Protein AF-E1JR02-F1 (afdb_monomer)

Radius of gyration: 17.97 Å; Cα contacts (8 Å, |Δi|>4): 72; chains: 1; bounding box: 44×41×46 Å

Mean predicted aligned error: 12.0 Å

Organism: NCBI:txid596151

pLDDT: mean 79.21, std 13.26, range [39.25, 94.19]

Foldseek 3Di:
DAPPDPDPVVVQVVCLDDDPPDDPVSVVVSVVGDNYCVVPPPDDPVLPLLVVLCVVQVVQFDADPVRDTDGGPVVSSVVVCVVVVPPPCVVSSVSNVVVRVVVVVVVVVVVVVVVVVVVVVVVD

Sequence (124 aa):
MACVDHKPCDVCRQAFKISRWDTPAEREHKKNGPPCATCRPELLPDNATAFAVYLRCADQLIVGPMGDKIGLNFMAVKGFMDMEGIPDQAETWERVQLLYGEIFRAQREDAERKREAEKDRARR

Solvent-accessible surface area (backbone atoms only — not comparable to full-atom values): 7428 Å² total; per-residue (Å²): 129,76,52,86,66,92,63,59,67,69,64,50,54,59,73,38,54,83,57,95,84,53,52,74,69,54,43,54,52,30,71,70,45,72,56,34,62,89,82,46,60,84,67,53,77,86,48,44,61,23,51,52,54,41,67,76,39,68,83,44,56,39,66,43,99,86,69,47,82,74,44,70,43,59,67,58,47,50,51,50,39,62,75,71,61,53,81,64,50,70,62,36,48,54,48,32,52,53,53,48,55,54,53,51,51,55,51,49,54,52,50,50,53,49,52,51,54,50,52,58,58,75,73,109

Structure (mmCIF, N/CA/C/O backbone):
data_AF-E1JR02-F1
#
_entry.id   AF-E1JR02-F1
#
loop_
_atom_site.group_PDB
_atom_site.id
_atom_site.type_symbol
_atom_site.label_atom_id
_atom_site.label_alt_id
_atom_site.label_comp_id
_atom_site.label_asym_id
_atom_site.label_entity_id
_atom_site.label_seq_id
_atom_site.pdbx_PDB_ins_code
_atom_site.Cartn_x
_atom_site.Cartn_y
_atom_site.Cartn_z
_atom_site.occupancy
_atom_site.B_iso_or_equiv
_atom_site.auth_seq_id
_atom_site.auth_comp_id
_atom_site.auth_asym_id
_atom_site.auth_atom_id
_atom_site.pdbx_PDB_model_num
ATOM 1 N N . MET A 1 1 ? -12.226 -19.481 4.436 1.00 43.12 1 MET A N 1
ATOM 2 C CA . MET A 1 1 ? -12.127 -20.371 3.257 1.00 43.12 1 MET A CA 1
ATOM 3 C C . MET A 1 1 ? -10.706 -20.259 2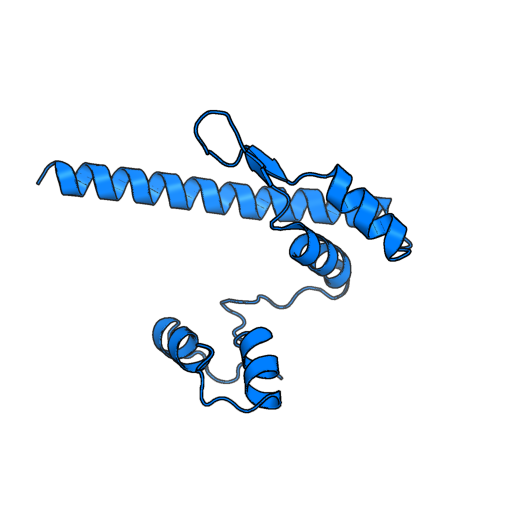.731 1.00 43.12 1 MET A C 1
ATOM 5 O O . MET A 1 1 ? -10.387 -19.277 2.076 1.00 43.12 1 MET A O 1
ATOM 9 N N . ALA A 1 2 ? -9.837 -21.187 3.132 1.00 39.25 2 ALA A N 1
ATOM 10 C CA . ALA A 1 2 ? -8.443 -21.229 2.696 1.00 39.25 2 ALA A CA 1
ATOM 11 C C . ALA A 1 2 ? -8.368 -21.704 1.233 1.00 39.25 2 ALA A C 1
ATOM 13 O O . ALA A 1 2 ? -9.145 -22.581 0.849 1.00 39.25 2 ALA A O 1
ATOM 14 N N . CYS A 1 3 ? -7.456 -21.166 0.411 1.00 45.66 3 CYS A N 1
ATOM 15 C CA . CYS A 1 3 ? -7.041 -21.879 -0.803 1.00 45.66 3 CYS A CA 1
ATOM 16 C C . CYS A 1 3 ? -6.453 -23.218 -0.365 1.00 45.66 3 CYS A C 1
ATOM 18 O O . CYS A 1 3 ? -5.338 -23.261 0.141 1.00 45.66 3 CYS A O 1
ATOM 20 N N . VAL A 1 4 ? -7.207 -24.294 -0.559 1.00 48.91 4 VAL A N 1
ATOM 21 C CA . VAL A 1 4 ? -6.738 -25.656 -0.275 1.00 48.91 4 VAL A CA 1
ATOM 22 C C . VAL A 1 4 ? -5.816 -26.156 -1.397 1.00 48.91 4 VAL A C 1
ATOM 24 O O . VAL A 1 4 ? -4.969 -27.009 -1.170 1.00 48.91 4 VAL A O 1
ATOM 27 N N . ASP A 1 5 ? -5.905 -25.550 -2.586 1.00 53.38 5 ASP A N 1
ATOM 28 C CA . ASP A 1 5 ? -5.123 -25.944 -3.753 1.00 53.38 5 ASP A CA 1
ATOM 29 C C . ASP A 1 5 ? -4.162 -24.826 -4.171 1.00 53.38 5 ASP A C 1
ATOM 31 O O . ASP A 1 5 ? -4.579 -23.784 -4.691 1.00 53.38 5 ASP A O 1
ATOM 35 N N . HIS A 1 6 ? -2.862 -25.057 -3.989 1.00 54.66 6 HIS A N 1
ATOM 36 C CA . HIS A 1 6 ? -1.770 -24.247 -4.536 1.00 54.66 6 HIS A CA 1
ATOM 37 C C . HIS A 1 6 ? -1.713 -24.357 -6.073 1.00 54.66 6 HIS A C 1
ATOM 39 O O . HIS A 1 6 ? -0.770 -24.900 -6.646 1.00 54.66 6 HIS A O 1
ATOM 45 N N . LYS A 1 7 ? -2.748 -23.876 -6.771 1.00 63.69 7 LYS A N 1
ATOM 46 C CA . LYS A 1 7 ? -2.771 -23.845 -8.239 1.00 63.69 7 LYS A CA 1
ATOM 47 C C . LYS A 1 7 ? -1.754 -22.818 -8.759 1.00 63.69 7 LYS A C 1
ATOM 49 O O . LYS A 1 7 ? -1.607 -21.756 -8.152 1.00 63.69 7 LYS A O 1
ATOM 54 N N . PRO A 1 8 ? -1.088 -23.082 -9.899 1.00 64.62 8 PRO A N 1
ATOM 55 C CA . PRO A 1 8 ? -0.186 -22.116 -10.521 1.00 64.62 8 PRO A CA 1
ATOM 56 C C . PRO A 1 8 ? -0.907 -20.792 -10.830 1.00 64.62 8 PRO A C 1
ATOM 58 O O . PRO A 1 8 ? -2.070 -20.781 -11.248 1.00 64.62 8 PRO A O 1
ATOM 61 N N . CYS A 1 9 ? -0.210 -19.668 -10.623 1.00 64.94 9 CYS A N 1
ATOM 62 C CA . CYS A 1 9 ? -0.780 -18.315 -10.670 1.00 64.94 9 CYS A CA 1
ATOM 63 C C . CYS A 1 9 ? -1.526 -17.993 -11.975 1.00 64.94 9 CYS A C 1
ATOM 65 O O . CYS A 1 9 ? -2.520 -17.269 -11.937 1.00 64.94 9 CYS A O 1
ATOM 67 N N . ASP A 1 10 ? -1.101 -18.542 -13.113 1.00 68.44 10 ASP A N 1
ATOM 68 C CA . ASP A 1 10 ? -1.745 -18.296 -14.410 1.00 68.44 10 ASP A CA 1
ATOM 69 C C . ASP A 1 10 ? -3.145 -18.915 -14.500 1.00 68.44 10 ASP A C 1
ATOM 71 O O . ASP A 1 10 ? -4.087 -18.276 -14.975 1.00 68.44 10 ASP A O 1
ATOM 75 N N . VAL A 1 11 ? -3.315 -20.119 -13.949 1.00 69.12 11 VAL A N 1
ATOM 76 C CA . VAL A 1 11 ? -4.613 -20.805 -13.860 1.00 69.12 11 VAL A CA 1
ATOM 77 C C . VAL A 1 11 ? -5.529 -20.072 -12.880 1.00 69.12 11 VAL A C 1
ATOM 79 O O . VAL A 1 11 ? -6.720 -19.890 -13.130 1.00 69.12 11 VAL A O 1
ATOM 82 N N . CYS A 1 12 ? -4.949 -19.578 -11.787 1.00 68.19 12 CYS A N 1
ATOM 83 C CA . CYS A 1 12 ? -5.644 -18.781 -10.786 1.00 68.19 12 CYS A CA 1
ATOM 84 C C . CYS A 1 12 ? -6.171 -17.455 -11.374 1.00 68.19 12 CYS A C 1
ATOM 86 O O . CYS A 1 12 ? -7.347 -17.119 -11.233 1.00 68.19 12 CYS A O 1
ATOM 88 N N . ARG A 1 13 ? -5.335 -16.733 -12.130 1.00 68.94 13 ARG A N 1
ATOM 89 C CA . ARG A 1 13 ? -5.709 -15.475 -12.801 1.00 68.94 13 ARG A CA 1
ATOM 90 C C . ARG A 1 13 ? -6.808 -15.658 -13.842 1.00 68.94 13 ARG A C 1
ATOM 92 O O . ARG A 1 13 ? -7.668 -14.790 -13.967 1.00 68.94 13 ARG A O 1
ATOM 99 N N . GLN A 1 14 ? -6.797 -16.765 -14.582 1.00 73.50 14 GLN A N 1
ATOM 100 C CA . GLN A 1 14 ? -7.841 -17.052 -15.567 1.00 73.50 14 GLN A CA 1
ATOM 101 C C . GLN A 1 14 ? -9.186 -17.370 -14.908 1.00 73.50 14 GLN A C 1
ATOM 103 O O . GLN A 1 14 ? -10.210 -16.865 -15.363 1.00 73.50 14 GLN A O 1
ATOM 108 N N . ALA A 1 15 ? -9.191 -18.128 -13.808 1.00 71.19 15 ALA A N 1
ATOM 109 C CA . ALA A 1 15 ? -10.417 -18.475 -13.086 1.00 71.19 15 ALA A CA 1
ATOM 110 C C . ALA A 1 15 ? -11.123 -17.251 -12.467 1.00 71.19 15 ALA A C 1
ATOM 112 O O . 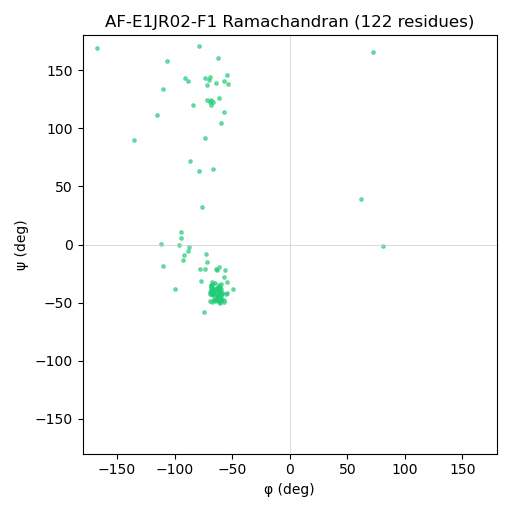ALA A 1 15 ? -12.352 -17.192 -12.432 1.00 71.19 15 ALA A O 1
ATOM 113 N N . PHE A 1 16 ? -10.354 -16.248 -12.030 1.00 70.88 16 PHE A N 1
ATOM 114 C CA . PHE A 1 16 ? -10.873 -15.027 -11.400 1.00 70.88 16 PHE A CA 1
ATOM 115 C C . PHE A 1 16 ? -11.085 -13.861 -12.376 1.00 70.88 16 PHE A C 1
ATOM 117 O O . PHE A 1 16 ? -11.465 -12.762 -11.968 1.00 70.88 16 PHE A O 1
ATOM 124 N N . LYS A 1 17 ? -10.898 -14.082 -13.683 1.00 77.31 17 LYS A N 1
ATOM 125 C CA . LYS A 1 17 ? -11.213 -13.077 -14.699 1.00 77.31 17 LYS A CA 1
ATOM 126 C C . LYS A 1 17 ? -12.730 -12.882 -14.773 1.00 77.31 17 LYS A C 1
ATOM 128 O O . LYS A 1 17 ? -13.476 -13.822 -15.060 1.00 77.31 17 LYS A O 1
ATOM 133 N N . ILE A 1 18 ? -13.176 -11.652 -14.516 1.00 76.94 18 ILE A N 1
ATOM 134 C CA . ILE A 1 18 ? -14.589 -11.277 -14.611 1.00 76.94 18 ILE A CA 1
ATOM 135 C C . ILE A 1 18 ? -15.020 -11.363 -16.078 1.00 76.94 18 ILE A C 1
ATOM 137 O O . ILE A 1 18 ? -14.426 -10.729 -16.953 1.00 76.94 18 ILE A O 1
ATOM 141 N N . SER A 1 19 ? -16.046 -12.165 -16.339 1.00 78.25 19 SER A N 1
ATOM 142 C CA . SER A 1 19 ? -16.645 -12.355 -17.654 1.00 78.25 19 SER A CA 1
ATOM 143 C C . SER A 1 19 ? -18.009 -11.665 -17.730 1.00 78.25 19 SER A C 1
ATOM 145 O O . SER A 1 19 ? -18.679 -11.435 -16.723 1.00 78.25 19 SER A O 1
ATOM 147 N N . ARG A 1 20 ? -18.455 -11.353 -18.951 1.00 79.31 20 ARG A N 1
ATOM 148 C CA . ARG A 1 20 ? -19.791 -10.788 -19.206 1.00 79.31 20 ARG A CA 1
ATOM 149 C C . ARG A 1 20 ? -20.929 -11.745 -18.811 1.00 79.31 20 ARG A C 1
ATOM 151 O O . ARG A 1 20 ? -22.046 -11.286 -18.594 1.00 79.31 20 ARG A O 1
ATOM 158 N N . TRP A 1 21 ? -20.639 -13.041 -18.727 1.00 83.00 21 TRP A N 1
ATOM 159 C CA . TRP A 1 21 ? -21.607 -14.110 -18.477 1.00 83.00 21 TRP A CA 1
ATOM 160 C C . TRP A 1 21 ? -21.692 -14.519 -17.004 1.00 83.00 21 TRP A C 1
ATOM 162 O O . TRP A 1 21 ? -22.495 -15.378 -16.663 1.00 83.00 21 TRP A O 1
ATOM 172 N N . ASP A 1 22 ? -20.897 -13.893 -16.135 1.00 80.19 22 ASP A N 1
ATOM 173 C CA . ASP A 1 22 ? -20.903 -14.190 -14.706 1.00 80.19 22 ASP A CA 1
ATOM 174 C C . ASP A 1 22 ? -22.182 -13.657 -14.043 1.00 80.19 22 ASP A C 1
ATOM 176 O O . ASP A 1 22 ? -22.604 -12.506 -14.262 1.00 80.19 22 ASP A O 1
ATOM 180 N N . THR A 1 23 ? -22.769 -14.466 -13.165 1.00 86.56 23 THR A N 1
ATOM 181 C CA . THR A 1 23 ? -23.855 -14.036 -12.280 1.00 86.56 23 THR A CA 1
ATOM 182 C C . THR A 1 23 ? -23.372 -12.928 -11.327 1.00 86.56 23 THR A C 1
ATOM 184 O O . THR A 1 23 ? -22.165 -12.755 -11.119 1.00 86.56 23 THR A O 1
ATOM 187 N N . PRO A 1 24 ? -24.280 -12.134 -10.728 1.00 83.69 24 PRO A N 1
ATOM 188 C CA . PRO A 1 24 ? -23.895 -11.104 -9.761 1.00 83.69 24 PRO A CA 1
ATOM 189 C C . PRO A 1 24 ? -23.059 -11.654 -8.593 1.00 83.69 24 PRO A C 1
ATOM 191 O O . PRO A 1 24 ? -22.039 -11.064 -8.243 1.00 83.69 24 PRO A O 1
ATOM 194 N N . ALA A 1 25 ? -23.433 -12.824 -8.065 1.00 78.44 25 ALA A N 1
ATOM 195 C CA . ALA A 1 25 ? -22.715 -13.489 -6.979 1.00 78.44 25 ALA A CA 1
ATOM 196 C C . ALA A 1 25 ? -21.304 -13.946 -7.399 1.00 78.44 25 ALA A C 1
ATOM 198 O O . ALA A 1 25 ? -20.339 -13.762 -6.657 1.00 78.44 25 ALA A O 1
ATOM 199 N N . GLU A 1 26 ? -21.148 -14.481 -8.614 1.00 72.62 26 GLU A N 1
ATOM 200 C CA . GLU A 1 26 ? -19.836 -14.872 -9.148 1.00 72.62 26 GLU A CA 1
ATOM 201 C C . GLU A 1 26 ? -18.940 -13.663 -9.419 1.00 72.62 26 GLU A C 1
ATOM 203 O O . GLU A 1 26 ? -17.735 -13.729 -9.179 1.00 72.62 26 GLU A O 1
ATOM 208 N N . ARG A 1 27 ? -19.505 -12.536 -9.870 1.00 75.25 27 ARG A N 1
ATOM 209 C CA . ARG A 1 27 ? -18.748 -11.287 -10.032 1.00 75.25 27 ARG A CA 1
ATOM 210 C C . ARG A 1 27 ? -18.223 -10.770 -8.710 1.00 75.25 27 ARG A C 1
ATOM 212 O O . ARG A 1 27 ? -17.070 -10.357 -8.659 1.00 75.25 27 ARG A O 1
ATOM 219 N N . GLU A 1 28 ? -19.044 -10.790 -7.667 1.00 72.12 28 GLU A N 1
ATOM 220 C CA . GLU A 1 28 ? -18.644 -10.361 -6.328 1.00 72.12 28 GLU A CA 1
ATOM 221 C C . GLU A 1 28 ? -17.568 -11.283 -5.742 1.00 72.12 28 GLU A C 1
ATOM 223 O O . GLU A 1 28 ? -16.542 -10.810 -5.251 1.00 72.12 28 GLU A O 1
ATOM 228 N N . HIS A 1 29 ? -17.720 -12.597 -5.919 1.00 69.75 29 HIS A N 1
ATOM 229 C CA . HIS A 1 29 ? -16.697 -13.576 -5.559 1.00 69.75 29 HIS A CA 1
ATOM 230 C C . HIS A 1 29 ? -15.375 -13.353 -6.312 1.00 69.75 29 HIS A C 1
ATOM 232 O O . HIS A 1 29 ? -14.310 -13.308 -5.696 1.00 69.75 29 HIS A O 1
ATOM 238 N N . LYS A 1 30 ? -15.423 -13.136 -7.633 1.00 72.94 30 LYS A N 1
ATOM 239 C CA . LYS A 1 30 ? -14.230 -12.862 -8.448 1.00 72.94 30 LYS A CA 1
ATOM 240 C C . LYS A 1 30 ? -13.584 -11.514 -8.117 1.00 72.94 30 LYS A C 1
ATOM 242 O O . LYS A 1 30 ? -12.361 -11.407 -8.152 1.00 72.94 30 LYS A O 1
ATOM 247 N N . LYS A 1 31 ? -14.382 -10.510 -7.728 1.00 66.94 31 LYS A N 1
ATOM 248 C CA . LYS A 1 31 ? -13.913 -9.209 -7.211 1.00 66.94 31 LYS A CA 1
ATOM 249 C C . LYS A 1 31 ? -13.072 -9.366 -5.950 1.00 66.94 31 LYS A C 1
ATOM 251 O O . LYS A 1 31 ? -12.084 -8.660 -5.781 1.00 66.94 31 LYS A O 1
ATOM 256 N N . ASN A 1 32 ? -13.460 -10.302 -5.086 1.00 62.97 32 ASN A N 1
ATOM 257 C CA . ASN A 1 32 ? -12.745 -10.595 -3.849 1.00 62.97 32 ASN A CA 1
ATOM 258 C C . ASN A 1 32 ? -11.419 -11.339 -4.078 1.00 62.97 32 ASN A C 1
ATOM 260 O O . ASN A 1 32 ? -10.623 -11.426 -3.142 1.00 62.97 32 ASN A O 1
ATOM 264 N N . GLY A 1 33 ? -11.150 -11.777 -5.314 1.00 59.47 33 GLY A N 1
ATOM 265 C CA . GLY A 1 33 ? -9.901 -12.400 -5.733 1.00 59.47 33 GLY A CA 1
ATOM 266 C C . GLY A 1 33 ? -9.718 -13.828 -5.202 1.00 59.47 33 GLY A C 1
ATOM 267 O O . GLY A 1 33 ? -10.438 -14.266 -4.303 1.00 59.47 33 GLY A O 1
ATOM 268 N N . PRO A 1 34 ? -8.759 -14.582 -5.762 1.00 64.12 34 PRO A N 1
ATOM 269 C CA . PRO A 1 34 ? -8.475 -15.930 -5.296 1.00 64.12 34 PRO A CA 1
ATOM 270 C C . PRO A 1 34 ? -7.961 -15.927 -3.854 1.00 64.12 34 PRO A C 1
ATOM 272 O O . PRO A 1 34 ? -7.102 -15.104 -3.527 1.00 64.12 34 PRO A O 1
ATOM 275 N N . PRO A 1 35 ? -8.396 -16.872 -2.999 1.00 55.22 35 PRO A N 1
ATOM 276 C CA . PRO A 1 35 ? -7.930 -16.972 -1.618 1.00 55.22 35 PRO A CA 1
ATOM 277 C C . PRO A 1 35 ? -6.521 -17.589 -1.511 1.00 55.22 35 PRO A C 1
ATOM 279 O O . PRO A 1 35 ? -6.242 -18.297 -0.551 1.00 55.22 35 PRO A O 1
ATOM 282 N N . CYS A 1 36 ? -5.630 -17.371 -2.488 1.00 56.03 36 CYS A N 1
ATOM 283 C CA . CYS A 1 36 ? -4.267 -17.911 -2.463 1.00 56.03 36 CYS A CA 1
ATOM 284 C C . CYS A 1 36 ? -3.446 -17.217 -1.378 1.00 56.03 36 CYS A C 1
ATOM 286 O O . CYS A 1 36 ? -3.213 -16.016 -1.480 1.00 56.03 36 CYS A O 1
ATOM 288 N N . ALA A 1 37 ? -2.887 -17.985 -0.438 1.00 50.47 37 ALA A N 1
ATOM 289 C CA . ALA A 1 37 ? -1.888 -17.495 0.521 1.00 50.47 37 ALA A CA 1
ATOM 290 C C . ALA A 1 37 ? -0.660 -16.857 -0.168 1.00 50.47 37 ALA A C 1
ATOM 292 O O . ALA A 1 37 ? 0.041 -16.041 0.417 1.00 50.47 37 ALA A O 1
ATOM 293 N N . THR A 1 38 ? -0.417 -17.204 -1.438 1.00 52.56 38 THR A N 1
ATOM 294 C CA . THR A 1 38 ? 0.640 -16.629 -2.282 1.00 52.56 38 THR A CA 1
ATOM 295 C C . THR A 1 38 ? 0.308 -15.235 -2.823 1.00 52.56 38 THR A C 1
ATOM 297 O O . THR A 1 38 ? 1.217 -14.442 -3.038 1.00 52.56 38 THR A O 1
ATOM 300 N N . CYS A 1 39 ? -0.966 -14.918 -3.072 1.00 48.75 39 CYS A N 1
ATOM 301 C CA . CYS A 1 39 ? -1.369 -13.634 -3.668 1.00 48.75 39 CYS A CA 1
ATOM 302 C C . CYS A 1 39 ? -2.100 -12.716 -2.677 1.00 48.75 39 CYS A C 1
ATOM 304 O O . CYS A 1 39 ? -2.179 -11.509 -2.894 1.00 48.75 39 CYS A O 1
ATOM 306 N N . ARG A 1 40 ? -2.610 -13.284 -1.582 1.00 52.75 40 ARG A N 1
ATOM 307 C CA . ARG A 1 40 ? -3.142 -12.597 -0.410 1.00 52.75 40 ARG A CA 1
ATOM 308 C C . ARG A 1 40 ? -2.573 -13.319 0.818 1.00 52.75 40 ARG A C 1
ATOM 310 O O . ARG A 1 40 ? -3.165 -14.310 1.247 1.00 52.75 40 ARG A O 1
ATOM 317 N N . PRO A 1 41 ? -1.405 -12.905 1.341 1.00 57.91 41 PRO A N 1
ATOM 318 C CA . PRO A 1 41 ? -0.932 -13.440 2.613 1.00 57.91 41 PRO A CA 1
ATOM 319 C C . PRO A 1 41 ? -2.018 -13.231 3.673 1.00 57.91 41 PRO A C 1
ATOM 321 O O . PRO A 1 41 ? -2.763 -12.247 3.608 1.00 57.91 41 PRO A O 1
ATOM 324 N N . GLU A 1 42 ? -2.142 -14.167 4.616 1.00 56.66 42 GLU A N 1
ATOM 325 C CA . GLU A 1 42 ? -3.036 -13.975 5.756 1.00 56.66 42 GLU A CA 1
ATOM 326 C C . GLU A 1 42 ? -2.625 -12.693 6.475 1.00 56.66 42 GLU A C 1
ATOM 328 O O . GLU A 1 42 ? -1.516 -12.563 6.996 1.00 56.66 42 GLU A O 1
ATOM 333 N N . LEU A 1 43 ? -3.519 -11.709 6.439 1.00 61.94 43 LEU A N 1
ATOM 334 C CA . LEU A 1 43 ? -3.353 -10.502 7.222 1.00 61.94 43 LEU A CA 1
ATOM 335 C C . LEU A 1 43 ? -3.515 -10.908 8.676 1.00 61.94 43 LEU A C 1
ATOM 337 O O . LEU A 1 43 ? -4.548 -11.465 9.054 1.00 61.94 43 LEU A O 1
ATOM 341 N N . LEU A 1 44 ? -2.505 -10.603 9.488 1.00 68.81 44 LEU A N 1
ATOM 342 C CA . LEU A 1 44 ? -2.675 -10.640 10.932 1.00 68.81 44 LEU A CA 1
ATOM 343 C C . LEU A 1 44 ? -3.894 -9.769 11.286 1.00 68.81 44 LEU A C 1
ATOM 345 O O . LEU A 1 44 ? -4.038 -8.696 10.687 1.00 68.81 44 LEU A O 1
ATOM 349 N N . PRO A 1 45 ? -4.764 -10.203 12.216 1.00 71.06 45 PRO A N 1
ATOM 350 C CA . PRO A 1 45 ? -5.974 -9.465 12.587 1.00 71.06 45 PRO A CA 1
ATOM 351 C C . PRO A 1 45 ? -5.686 -7.991 12.887 1.00 71.06 45 PRO A C 1
ATOM 353 O O . PRO A 1 45 ? -6.409 -7.106 12.436 1.00 71.06 45 PRO A O 1
ATOM 356 N N . ASP A 1 46 ? -4.552 -7.737 13.534 1.00 74.19 46 ASP A N 1
ATOM 357 C CA . ASP A 1 46 ? -4.074 -6.406 13.896 1.00 74.19 46 ASP A CA 1
ATOM 358 C C . ASP A 1 46 ? -3.827 -5.520 12.658 1.00 74.19 46 ASP A C 1
ATOM 360 O O . ASP A 1 46 ? -4.119 -4.325 12.648 1.00 74.19 46 ASP A O 1
ATOM 364 N N . ASN A 1 47 ? -3.367 -6.098 11.550 1.00 76.62 47 ASN A N 1
ATOM 365 C CA . ASN A 1 47 ? -3.059 -5.364 10.320 1.00 76.62 47 ASN A CA 1
ATOM 366 C C . ASN A 1 47 ? -4.258 -5.220 9.371 1.00 76.62 47 ASN A C 1
ATOM 368 O O . ASN A 1 47 ? -4.150 -4.525 8.357 1.00 76.62 47 ASN A O 1
ATOM 372 N N . ALA A 1 48 ? -5.398 -5.847 9.675 1.00 83.00 48 ALA A N 1
ATOM 373 C CA . ALA A 1 48 ? -6.559 -5.864 8.788 1.00 83.00 48 ALA A CA 1
ATOM 374 C C . ALA A 1 48 ? -7.103 -4.450 8.521 1.00 83.00 48 ALA A C 1
ATOM 376 O O . ALA A 1 48 ? -7.383 -4.100 7.373 1.00 83.00 48 ALA A O 1
ATOM 377 N N . THR A 1 49 ? -7.184 -3.615 9.560 1.00 85.12 49 THR A N 1
ATOM 378 C CA . THR A 1 49 ? -7.679 -2.233 9.463 1.00 85.12 49 THR A CA 1
ATOM 379 C C . THR A 1 49 ? -6.768 -1.369 8.596 1.00 85.12 49 THR A C 1
ATOM 381 O O . THR A 1 49 ? -7.234 -0.725 7.658 1.00 85.12 49 THR A O 1
ATOM 384 N N . ALA A 1 50 ? -5.457 -1.407 8.845 1.00 86.75 50 ALA A N 1
ATOM 385 C CA . ALA A 1 50 ? -4.481 -0.654 8.062 1.00 86.75 50 ALA A CA 1
ATOM 386 C C . ALA A 1 50 ? -4.474 -1.088 6.589 1.00 86.75 50 ALA A C 1
ATOM 388 O O . ALA A 1 50 ? -4.446 -0.253 5.687 1.00 86.75 50 ALA A O 1
ATOM 389 N N . PHE A 1 51 ? -4.575 -2.391 6.325 1.00 87.06 51 PHE A N 1
ATOM 390 C CA . PHE A 1 51 ? -4.659 -2.896 4.960 1.00 87.06 51 PHE A CA 1
ATOM 391 C C . PHE A 1 51 ? -5.956 -2.473 4.255 1.00 87.06 51 PHE A C 1
ATOM 393 O O . PHE A 1 51 ? -5.926 -2.115 3.077 1.00 87.06 51 PHE A O 1
ATOM 400 N N . ALA A 1 52 ? -7.088 -2.465 4.963 1.00 86.94 52 ALA A N 1
ATOM 401 C CA . ALA A 1 52 ? -8.357 -1.990 4.420 1.00 86.94 52 ALA A CA 1
ATOM 402 C C . ALA A 1 52 ? -8.295 -0.498 4.056 1.00 86.94 52 ALA A C 1
ATOM 404 O O . ALA A 1 52 ? -8.693 -0.130 2.950 1.00 86.94 52 ALA A O 1
ATOM 405 N N . VAL A 1 53 ? -7.738 0.336 4.941 1.00 90.44 53 VAL A N 1
ATOM 406 C CA . VAL A 1 53 ? -7.503 1.765 4.676 1.00 90.44 53 VAL A CA 1
ATOM 407 C C . VAL A 1 53 ? -6.589 1.942 3.462 1.00 90.44 53 VAL A C 1
ATOM 409 O O . VAL A 1 53 ? -6.924 2.681 2.537 1.00 90.44 53 VAL A O 1
ATOM 412 N N . TYR A 1 54 ? -5.475 1.208 3.407 1.00 90.50 54 TYR A N 1
ATOM 413 C CA . TYR A 1 54 ? -4.555 1.256 2.273 1.00 90.50 54 TYR A CA 1
ATOM 414 C C . TYR A 1 54 ? -5.245 0.912 0.948 1.00 90.50 54 TYR A C 1
ATOM 416 O O . TYR A 1 54 ? -5.131 1.670 -0.011 1.00 90.50 54 TYR A O 1
ATOM 424 N N . LEU A 1 55 ? -5.998 -0.192 0.884 1.00 87.56 55 LEU A N 1
ATOM 425 C CA . LEU A 1 55 ? -6.682 -0.614 -0.343 1.00 87.56 55 LEU A CA 1
ATOM 426 C C . LEU A 1 55 ? -7.681 0.424 -0.861 1.00 87.56 55 LEU A C 1
ATOM 428 O O . LEU A 1 55 ? -7.851 0.548 -2.072 1.00 87.56 55 LEU A O 1
ATOM 432 N N . ARG A 1 56 ? -8.341 1.159 0.037 1.00 88.94 56 ARG A N 1
ATOM 433 C CA . ARG A 1 56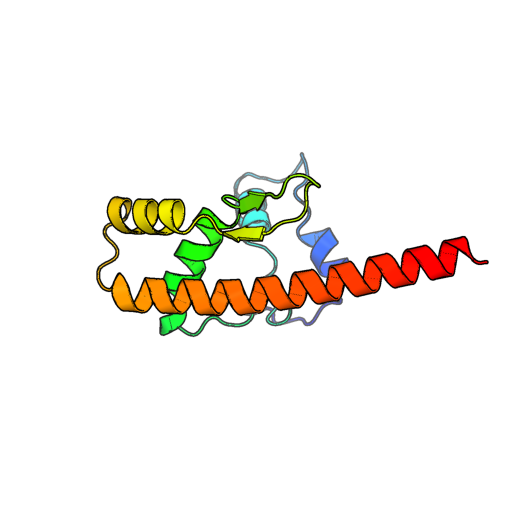 ? -9.308 2.205 -0.325 1.00 88.94 56 ARG A CA 1
ATOM 434 C C . ARG A 1 56 ? -8.650 3.467 -0.869 1.00 88.94 56 ARG A C 1
ATOM 436 O O . ARG A 1 56 ? -9.310 4.214 -1.582 1.00 88.94 56 ARG A O 1
ATOM 443 N N . CYS A 1 57 ? -7.373 3.678 -0.566 1.00 91.50 57 CYS A N 1
ATOM 444 C CA . CYS A 1 57 ? -6.611 4.838 -1.012 1.00 91.50 57 CYS A CA 1
ATOM 445 C C . CYS A 1 57 ? -5.504 4.493 -2.019 1.00 91.50 57 CYS A C 1
ATOM 447 O O . CYS A 1 57 ? -4.789 5.394 -2.443 1.00 91.50 57 CYS A O 1
ATOM 449 N N . ALA A 1 58 ? -5.332 3.225 -2.409 1.00 87.50 58 ALA A N 1
ATOM 450 C CA . ALA A 1 58 ? -4.187 2.751 -3.195 1.00 87.50 58 ALA A CA 1
ATOM 451 C C . ALA A 1 58 ? -4.054 3.397 -4.590 1.00 87.50 58 ALA A C 1
ATOM 453 O O . ALA A 1 58 ? -2.980 3.351 -5.192 1.00 87.50 58 ALA A O 1
ATOM 454 N N . ASP A 1 59 ? -5.131 3.987 -5.108 1.00 87.75 59 ASP A N 1
ATOM 455 C CA . ASP A 1 59 ? -5.180 4.732 -6.367 1.00 87.75 59 ASP A CA 1
ATOM 456 C C . ASP A 1 59 ? -4.939 6.244 -6.199 1.00 87.75 59 ASP A C 1
ATOM 458 O O . ASP A 1 59 ? -4.653 6.930 -7.180 1.00 87.75 59 ASP A O 1
ATOM 462 N N . GLN A 1 60 ? -4.978 6.758 -4.967 1.00 91.62 60 GLN A N 1
ATOM 463 C CA . GLN A 1 60 ? -4.735 8.159 -4.623 1.00 91.62 60 GLN A CA 1
ATOM 464 C C . GLN A 1 60 ? -3.232 8.446 -4.608 1.00 91.62 60 GLN A C 1
ATOM 466 O O . GLN A 1 60 ? -2.637 8.738 -3.572 1.00 91.62 60 GLN A O 1
ATOM 471 N N . LEU A 1 61 ? -2.590 8.305 -5.764 1.00 90.50 6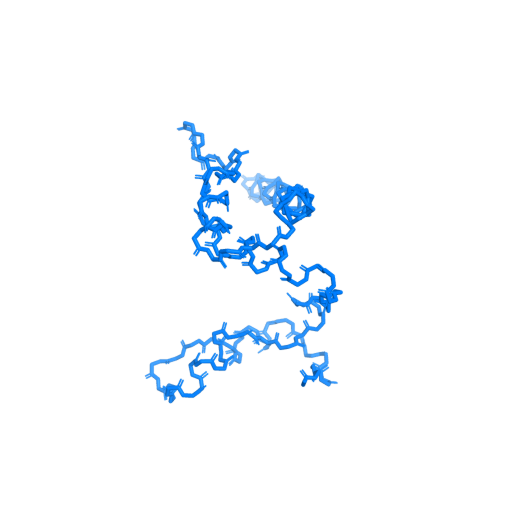1 LEU A N 1
ATOM 472 C CA . LEU A 1 61 ? -1.146 8.428 -5.920 1.00 90.50 61 LEU A CA 1
ATOM 473 C C . LEU A 1 61 ? -0.731 9.862 -6.257 1.00 90.50 61 LEU A C 1
ATOM 475 O O . LEU A 1 61 ? -1.367 10.555 -7.048 1.00 90.50 61 LEU A O 1
ATOM 479 N N . ILE A 1 62 ? 0.403 10.275 -5.704 1.00 90.44 62 ILE A N 1
ATOM 480 C CA . ILE A 1 62 ? 1.140 11.465 -6.115 1.00 90.44 62 ILE A CA 1
ATOM 481 C C . ILE A 1 62 ? 2.015 11.064 -7.300 1.00 90.44 62 ILE A C 1
ATOM 483 O O . ILE A 1 62 ? 2.866 10.176 -7.183 1.00 90.44 62 ILE A O 1
ATOM 487 N N . VAL A 1 63 ? 1.803 11.717 -8.438 1.00 90.19 63 VAL A N 1
ATOM 488 C CA . VAL A 1 63 ? 2.508 11.440 -9.694 1.00 90.19 63 VAL A CA 1
ATOM 489 C C . VAL A 1 63 ? 3.441 12.602 -10.019 1.00 90.19 63 VAL A C 1
ATOM 491 O O . VAL A 1 63 ? 3.067 13.767 -9.897 1.00 90.19 63 VAL A O 1
ATOM 494 N N . GLY A 1 64 ? 4.673 12.278 -10.401 1.00 87.56 64 GLY A N 1
ATOM 495 C CA . GLY A 1 64 ? 5.686 13.248 -10.790 1.00 87.56 64 GLY A CA 1
ATOM 496 C C . GLY A 1 64 ? 5.511 13.785 -12.210 1.00 87.56 64 GLY A C 1
ATOM 497 O O . GLY A 1 64 ? 4.742 13.231 -12.994 1.00 87.56 64 GLY A O 1
ATOM 498 N N . PRO A 1 65 ? 6.287 14.816 -12.592 1.00 83.94 65 PRO A N 1
ATOM 499 C CA . PRO A 1 65 ? 6.192 15.454 -13.910 1.00 83.94 65 PRO A CA 1
ATOM 500 C C . PRO A 1 65 ? 6.399 14.497 -15.094 1.00 83.94 65 PRO A C 1
ATOM 502 O O . PRO A 1 65 ? 5.857 14.722 -16.169 1.00 83.94 65 PRO A O 1
ATOM 505 N N . MET A 1 66 ? 7.171 13.424 -14.892 1.00 82.88 66 MET A N 1
ATOM 506 C CA . MET A 1 66 ? 7.470 12.403 -15.905 1.00 82.88 66 MET A CA 1
ATOM 507 C C . MET A 1 66 ? 6.530 11.183 -15.837 1.00 82.88 66 MET A C 1
ATOM 509 O O . MET A 1 66 ? 6.795 10.165 -16.468 1.00 82.88 66 MET A O 1
ATOM 513 N N . GLY A 1 67 ? 5.444 11.251 -15.059 1.00 81.38 67 GLY A N 1
ATOM 514 C CA . GLY A 1 67 ? 4.482 10.153 -14.906 1.00 81.38 67 GLY A CA 1
ATOM 515 C C . GLY A 1 67 ? 4.900 9.060 -13.913 1.00 81.38 67 GLY A C 1
ATOM 516 O O . GLY A 1 67 ? 4.139 8.121 -13.679 1.00 81.38 67 GLY A O 1
ATOM 517 N N . ASP A 1 68 ? 6.080 9.177 -13.299 1.00 81.56 68 ASP A N 1
ATOM 518 C CA . ASP A 1 68 ? 6.526 8.254 -12.257 1.00 81.56 68 ASP A CA 1
ATOM 519 C C . ASP A 1 68 ? 5.714 8.448 -10.965 1.00 81.56 68 ASP A C 1
ATOM 521 O O . ASP A 1 68 ? 5.394 9.568 -10.558 1.00 81.56 68 ASP A O 1
ATOM 525 N N . LYS A 1 69 ? 5.395 7.345 -10.286 1.00 84.19 69 LYS A N 1
ATOM 526 C CA . LYS A 1 69 ? 4.732 7.372 -8.976 1.00 84.19 69 LYS A CA 1
ATOM 527 C C . LYS A 1 69 ? 5.729 7.855 -7.922 1.00 84.19 69 LYS A C 1
ATOM 529 O O . LYS A 1 69 ? 6.785 7.248 -7.774 1.00 84.19 69 LYS A O 1
ATOM 534 N N . ILE A 1 70 ? 5.387 8.907 -7.181 1.00 84.75 70 ILE A N 1
ATOM 535 C CA . ILE A 1 70 ? 6.230 9.481 -6.118 1.00 84.75 70 ILE A CA 1
ATOM 536 C C . ILE A 1 70 ? 5.769 9.010 -4.737 1.00 84.75 70 ILE A C 1
ATOM 538 O O . ILE A 1 70 ? 6.590 8.757 -3.860 1.00 84.75 70 ILE A O 1
ATOM 542 N N . GLY A 1 71 ? 4.459 8.898 -4.524 1.00 88.81 71 GLY A N 1
ATOM 543 C CA . GLY A 1 71 ? 3.913 8.724 -3.183 1.00 88.81 71 GLY A CA 1
ATOM 544 C C . GLY A 1 71 ? 2.447 8.317 -3.172 1.00 88.81 71 GLY A C 1
ATOM 545 O O . GLY A 1 71 ? 1.762 8.398 -4.188 1.00 88.81 71 GLY A O 1
ATOM 546 N N . LEU A 1 72 ? 1.966 7.927 -1.996 1.00 91.69 72 LEU A N 1
ATOM 547 C CA . LEU A 1 72 ? 0.546 7.865 -1.678 1.00 91.69 72 LEU A CA 1
ATOM 548 C C . LEU A 1 72 ? 0.117 9.228 -1.135 1.00 91.69 72 LEU A C 1
ATOM 550 O O . LEU A 1 72 ? 0.849 9.851 -0.362 1.00 91.69 72 LEU A O 1
ATOM 554 N N . ASN A 1 73 ? -1.070 9.692 -1.504 1.00 93.12 73 ASN A N 1
ATOM 555 C CA . ASN A 1 73 ? -1.655 10.880 -0.912 1.00 93.12 73 ASN A CA 1
ATOM 556 C C . ASN A 1 73 ? -2.149 10.561 0.505 1.00 93.12 73 ASN A C 1
ATOM 558 O O . ASN A 1 73 ? -3.293 10.161 0.722 1.00 93.12 73 ASN A O 1
ATOM 562 N N . PHE A 1 74 ? -1.282 10.779 1.487 1.00 92.31 74 PHE A N 1
ATOM 563 C CA . PHE A 1 74 ? -1.608 10.556 2.892 1.00 92.31 74 PHE A CA 1
ATOM 564 C C . PHE A 1 74 ? -2.728 11.474 3.410 1.00 92.31 74 PHE A C 1
ATOM 566 O O . PHE A 1 74 ? -3.423 11.111 4.352 1.00 92.31 74 PHE A O 1
ATOM 573 N N . MET A 1 75 ? -3.005 12.613 2.768 1.00 93.00 75 MET A N 1
ATOM 574 C CA . MET A 1 75 ? -4.183 13.415 3.129 1.00 93.00 75 MET A CA 1
ATOM 575 C C . MET A 1 75 ? -5.491 12.714 2.760 1.00 93.00 75 MET A C 1
ATOM 577 O O . MET A 1 75 ? -6.453 12.794 3.521 1.00 93.00 75 MET A O 1
ATOM 581 N N . ALA A 1 76 ? -5.518 11.961 1.656 1.00 91.69 76 ALA A N 1
ATOM 582 C CA . ALA A 1 76 ? -6.666 11.123 1.314 1.00 91.69 76 ALA A CA 1
ATOM 583 C C . ALA A 1 76 ? -6.840 9.974 2.320 1.00 91.69 76 ALA A C 1
ATOM 585 O O . ALA A 1 76 ? -7.963 9.686 2.727 1.00 91.69 76 ALA A O 1
ATOM 586 N N . VAL A 1 77 ? -5.732 9.382 2.783 1.00 92.81 77 VAL A N 1
ATOM 587 C CA . VAL A 1 77 ? -5.739 8.375 3.858 1.00 92.81 77 VAL A CA 1
ATOM 588 C C . VAL A 1 77 ? -6.338 8.958 5.138 1.00 92.81 77 VAL A C 1
ATOM 590 O O . VAL A 1 77 ? -7.234 8.353 5.720 1.00 92.81 77 VAL A O 1
ATOM 593 N N . LYS A 1 78 ? -5.906 10.160 5.544 1.00 92.88 78 LYS A N 1
ATOM 594 C CA . LYS A 1 78 ? -6.420 10.812 6.758 1.00 92.88 78 LYS A CA 1
ATOM 595 C C . LYS A 1 78 ? -7.909 11.099 6.634 1.00 92.88 78 LYS A C 1
ATOM 597 O O . LYS A 1 78 ? -8.671 10.760 7.531 1.00 92.88 78 LYS A O 1
ATOM 602 N N . GLY A 1 79 ? -8.315 11.670 5.499 1.00 92.69 79 GLY A N 1
ATOM 603 C CA . GLY A 1 79 ? -9.716 11.965 5.220 1.00 92.69 79 GLY A CA 1
ATOM 604 C C . GLY A 1 79 ? -10.584 10.711 5.258 1.00 92.69 79 GLY A C 1
ATOM 605 O O . GLY A 1 79 ? -11.658 10.732 5.847 1.00 92.69 79 GLY A O 1
ATOM 606 N N . PHE A 1 80 ? -10.105 9.597 4.699 1.00 93.00 80 PHE A N 1
ATOM 607 C CA . PHE A 1 80 ? -10.809 8.319 4.778 1.00 93.00 80 PHE A CA 1
ATOM 608 C C . PHE A 1 80 ? -10.958 7.828 6.223 1.00 93.00 80 PHE A C 1
ATOM 610 O O . PHE A 1 80 ? -12.048 7.438 6.629 1.00 93.00 80 PHE A O 1
ATOM 617 N N . MET A 1 81 ? -9.888 7.894 7.018 1.00 93.25 81 MET A N 1
ATOM 618 C CA . MET A 1 81 ? -9.919 7.481 8.425 1.00 93.25 81 MET A CA 1
ATOM 619 C C . MET A 1 81 ? -10.884 8.322 9.267 1.00 93.25 81 MET A C 1
ATOM 621 O O . MET A 1 81 ? -11.560 7.777 10.139 1.00 93.25 81 MET A O 1
ATOM 625 N N . ASP A 1 82 ? -10.976 9.622 8.980 1.00 94.19 82 ASP A N 1
ATOM 626 C CA . ASP A 1 82 ? -11.920 10.529 9.634 1.00 94.19 82 ASP A CA 1
ATOM 627 C C . ASP A 1 82 ? -13.370 10.246 9.234 1.00 94.19 82 ASP A C 1
ATOM 629 O O . ASP A 1 82 ? -14.245 10.219 10.097 1.00 94.19 82 ASP A O 1
ATOM 633 N N . MET A 1 83 ? -13.627 9.989 7.948 1.00 92.31 83 MET A N 1
ATOM 634 C CA . MET A 1 83 ? -14.971 9.674 7.451 1.00 92.31 83 MET A CA 1
ATOM 635 C C . MET A 1 83 ? -15.508 8.347 7.997 1.00 92.31 83 MET A C 1
ATOM 637 O O . MET A 1 83 ? -16.689 8.254 8.317 1.00 92.31 83 MET A O 1
ATOM 641 N N . GLU A 1 84 ? -14.651 7.335 8.125 1.00 90.12 84 GLU A N 1
ATOM 642 C CA . GLU A 1 84 ? -15.033 6.004 8.617 1.00 90.12 84 GLU A CA 1
ATOM 643 C C . GLU A 1 84 ? -14.960 5.882 10.148 1.00 90.12 84 GLU A C 1
ATOM 645 O O . GLU A 1 84 ? -15.280 4.830 10.700 1.00 90.12 84 GLU A O 1
ATOM 650 N N . GLY A 1 85 ? -14.533 6.937 10.852 1.00 90.50 85 GLY A N 1
ATOM 651 C CA . GLY A 1 85 ? -14.449 6.933 12.312 1.00 90.50 85 GLY A CA 1
ATOM 652 C C . GLY A 1 85 ? -13.474 5.887 12.857 1.00 90.50 85 GLY A C 1
ATOM 653 O O . GLY A 1 85 ? -13.763 5.242 13.866 1.00 90.50 85 GLY A O 1
ATOM 654 N N . ILE A 1 86 ? -12.327 5.697 12.195 1.00 90.06 86 ILE A N 1
ATOM 655 C CA . ILE A 1 86 ? -11.299 4.756 12.656 1.00 90.06 86 ILE A CA 1
ATOM 656 C C . ILE A 1 86 ? -10.809 5.207 14.046 1.00 90.06 86 ILE A C 1
ATOM 658 O O . ILE A 1 86 ? -10.411 6.363 14.181 1.00 90.06 86 ILE A O 1
ATOM 662 N N . PRO A 1 87 ? -10.837 4.342 15.079 1.00 79.88 87 PRO A N 1
ATOM 663 C CA . PRO A 1 87 ? -10.553 4.751 16.454 1.00 79.88 87 PRO A CA 1
ATOM 664 C C . PRO A 1 87 ? -9.060 4.997 16.691 1.00 79.88 87 PRO A C 1
ATOM 666 O O . PRO A 1 87 ? -8.668 6.108 17.043 1.00 79.88 87 PRO A O 1
ATOM 669 N N . ASP A 1 88 ? -8.211 3.992 16.454 1.00 88.38 88 ASP A N 1
ATOM 670 C CA . ASP A 1 88 ? -6.762 4.134 16.620 1.00 88.38 88 ASP A CA 1
ATOM 671 C C . ASP A 1 88 ? -6.117 4.678 15.345 1.00 88.38 88 ASP A C 1
ATOM 673 O O . ASP A 1 88 ? -5.483 3.967 14.556 1.00 88.38 88 ASP A O 1
ATOM 677 N N . GLN A 1 89 ? -6.359 5.963 15.095 1.00 91.56 89 GLN A N 1
ATOM 678 C CA . GLN A 1 89 ? -5.849 6.606 13.895 1.00 91.56 89 GLN A CA 1
ATOM 679 C C . GLN A 1 89 ? -4.325 6.714 13.889 1.00 91.56 89 GLN A C 1
ATOM 681 O O . GLN A 1 89 ? -3.731 6.625 12.821 1.00 91.56 89 GLN A O 1
ATOM 686 N N . ALA A 1 90 ? -3.685 6.901 15.044 1.00 91.62 90 ALA A N 1
ATOM 687 C CA . ALA A 1 90 ? -2.235 7.052 15.111 1.00 91.62 90 ALA A CA 1
ATOM 688 C C . ALA A 1 90 ? -1.530 5.744 14.727 1.00 91.62 90 ALA A C 1
ATOM 690 O O . ALA A 1 90 ? -0.679 5.743 13.837 1.00 91.62 90 ALA A O 1
ATOM 691 N N . GLU A 1 91 ? -1.947 4.625 15.321 1.00 89.44 91 GLU A N 1
ATOM 692 C CA . GLU A 1 91 ? -1.376 3.318 15.005 1.00 89.44 91 GLU A CA 1
ATOM 693 C C . GLU A 1 91 ? -1.733 2.877 13.578 1.00 89.44 91 GLU A C 1
ATOM 695 O O . GLU A 1 91 ? -0.878 2.408 12.820 1.00 89.44 91 GLU A O 1
ATOM 700 N N . THR A 1 92 ? -2.9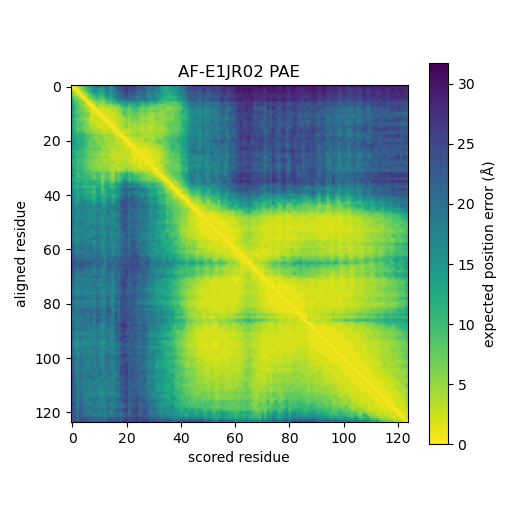88 3.078 13.159 1.00 90.25 92 THR A N 1
ATOM 701 C CA . THR A 1 92 ? -3.422 2.742 11.793 1.00 90.25 92 THR A CA 1
ATOM 702 C C . THR A 1 92 ? -2.622 3.525 10.755 1.00 90.25 92 THR A C 1
ATOM 704 O O . THR A 1 92 ? -2.232 2.971 9.728 1.00 90.25 92 THR A O 1
ATOM 707 N N . TRP A 1 93 ? -2.340 4.798 11.026 1.00 91.56 93 TRP A N 1
ATOM 708 C CA . TRP A 1 93 ? -1.549 5.652 10.151 1.00 91.56 93 TRP A CA 1
ATOM 709 C C . TRP A 1 93 ? -0.123 5.133 9.962 1.00 91.56 93 TRP A C 1
ATOM 711 O O . TRP A 1 93 ? 0.327 4.983 8.824 1.00 91.56 93 TRP A O 1
ATOM 721 N N . GLU A 1 94 ? 0.569 4.811 11.056 1.00 90.94 94 GLU A N 1
ATOM 722 C CA . GLU A 1 94 ? 1.924 4.252 11.015 1.00 90.94 94 GLU A CA 1
ATOM 723 C C . GLU A 1 94 ? 1.954 2.927 10.240 1.00 90.94 94 GLU A C 1
ATOM 725 O O . GLU A 1 94 ? 2.779 2.731 9.344 1.00 90.94 94 GLU A O 1
ATOM 730 N N . ARG A 1 95 ? 0.985 2.042 10.497 1.00 90.25 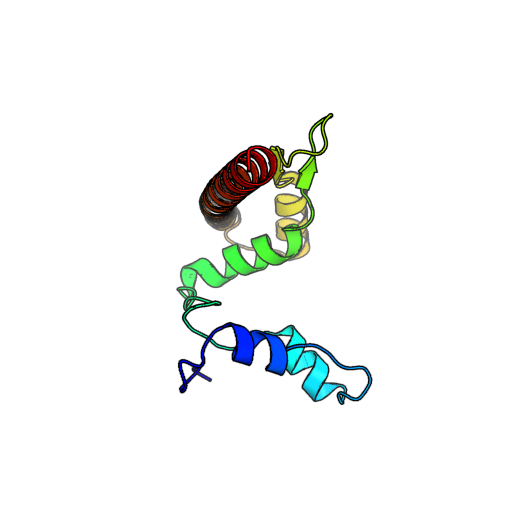95 ARG A N 1
ATOM 731 C CA . ARG A 1 95 ? 0.865 0.765 9.782 1.00 90.25 95 ARG A CA 1
ATOM 732 C C . ARG A 1 95 ? 0.616 0.957 8.285 1.00 90.25 95 ARG A C 1
ATOM 734 O O . ARG A 1 95 ? 1.203 0.235 7.478 1.00 90.25 95 ARG A O 1
ATOM 741 N N . VAL A 1 96 ? -0.201 1.936 7.886 1.00 91.19 96 VAL A N 1
ATOM 742 C CA . VAL A 1 96 ? -0.414 2.276 6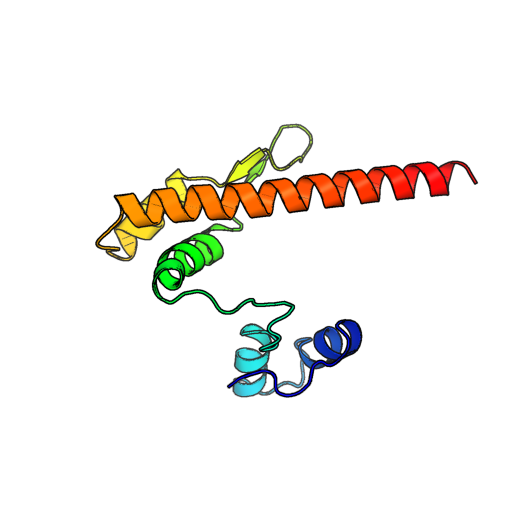.466 1.00 91.19 96 VAL A CA 1
ATOM 743 C C . VAL A 1 96 ? 0.868 2.820 5.831 1.00 91.19 96 VAL A C 1
ATOM 745 O O . VAL A 1 96 ? 1.179 2.456 4.696 1.00 91.19 96 VAL A O 1
ATOM 748 N N . GLN A 1 97 ? 1.638 3.649 6.544 1.00 90.19 97 GLN A N 1
ATOM 749 C CA . GLN A 1 97 ? 2.927 4.154 6.061 1.00 90.19 97 GLN A CA 1
ATOM 750 C C . GLN A 1 97 ? 3.933 3.026 5.821 1.00 90.19 97 GLN A C 1
ATOM 752 O O . GLN A 1 97 ? 4.539 2.969 4.748 1.00 90.19 97 GLN A O 1
ATOM 757 N N . LEU A 1 98 ? 4.072 2.108 6.782 1.00 89.12 98 LEU A N 1
ATOM 758 C CA . LEU A 1 98 ? 4.953 0.945 6.666 1.00 89.12 98 LEU A CA 1
ATOM 759 C C . LEU A 1 98 ? 4.531 0.039 5.504 1.00 89.12 98 LEU A C 1
ATOM 761 O O . LEU A 1 98 ? 5.351 -0.285 4.643 1.00 89.12 98 LEU A O 1
ATOM 765 N N . LEU A 1 99 ? 3.239 -0.297 5.425 1.00 89.12 99 LEU A N 1
ATOM 766 C CA . LEU A 1 99 ? 2.677 -1.107 4.344 1.00 89.12 99 LEU A CA 1
ATOM 767 C C . LEU A 1 99 ? 2.936 -0.478 2.969 1.00 89.12 99 LEU A C 1
ATOM 769 O O . LEU A 1 99 ? 3.404 -1.154 2.051 1.00 89.12 99 LEU A O 1
ATOM 773 N N . TYR A 1 100 ? 2.662 0.820 2.824 1.00 89.81 100 TYR A N 1
ATOM 774 C CA . TYR A 1 100 ? 2.925 1.533 1.579 1.00 89.81 100 TYR A CA 1
ATOM 775 C C . TYR A 1 100 ? 4.417 1.534 1.234 1.00 89.81 100 TYR A C 1
ATOM 777 O O . TYR A 1 100 ? 4.771 1.296 0.080 1.00 89.81 100 TYR A O 1
ATOM 785 N N . GLY A 1 101 ? 5.294 1.756 2.216 1.00 87.88 101 GLY A N 1
ATOM 786 C CA . GLY A 1 101 ? 6.743 1.765 2.022 1.00 87.88 101 GLY A CA 1
ATOM 787 C C . GLY A 1 101 ? 7.305 0.431 1.520 1.00 87.88 101 GLY A C 1
ATOM 788 O O . GLY A 1 101 ? 8.212 0.426 0.686 1.00 87.88 101 GLY A O 1
ATOM 789 N N . GLU A 1 102 ? 6.768 -0.696 1.989 1.00 87.75 102 GLU A N 1
ATOM 790 C CA . GLU A 1 102 ? 7.125 -2.030 1.483 1.00 87.75 102 GLU A CA 1
ATOM 791 C C . GLU A 1 102 ? 6.617 -2.250 0.052 1.00 87.75 102 GLU A C 1
ATOM 793 O O . GLU A 1 102 ? 7.384 -2.619 -0.841 1.00 87.75 102 GLU A O 1
ATOM 798 N N . ILE A 1 103 ? 5.342 -1.941 -0.211 1.00 86.56 103 ILE A N 1
ATOM 799 C CA . ILE A 1 103 ? 4.749 -2.106 -1.547 1.00 86.56 103 ILE A CA 1
ATOM 800 C C . ILE A 1 103 ? 5.462 -1.225 -2.576 1.00 86.56 103 ILE A C 1
ATOM 802 O O . ILE A 1 103 ? 5.724 -1.655 -3.700 1.00 86.56 103 ILE A O 1
ATOM 806 N N . PHE A 1 104 ? 5.788 0.011 -2.206 1.00 86.06 104 PHE A N 1
ATOM 807 C CA . PHE A 1 104 ? 6.437 0.961 -3.097 1.00 86.06 104 PHE A CA 1
ATOM 808 C C . PHE A 1 104 ? 7.865 0.535 -3.456 1.00 86.06 104 PHE A C 1
ATOM 810 O O . PHE A 1 104 ? 8.253 0.639 -4.621 1.00 86.06 104 PHE A O 1
ATOM 817 N N . ARG A 1 105 ? 8.630 -0.006 -2.495 1.00 84.94 105 ARG A N 1
ATOM 818 C CA . ARG A 1 105 ? 9.956 -0.589 -2.762 1.00 84.94 105 ARG A CA 1
ATOM 819 C C . ARG A 1 105 ? 9.870 -1.761 -3.737 1.00 84.94 105 ARG A C 1
ATOM 821 O O . ARG A 1 105 ? 10.538 -1.726 -4.767 1.00 84.94 105 ARG A O 1
ATOM 828 N N . ALA A 1 106 ? 8.974 -2.717 -3.487 1.00 85.56 106 ALA A N 1
ATOM 829 C CA . ALA A 1 106 ? 8.774 -3.860 -4.379 1.00 85.56 106 ALA A CA 1
ATOM 830 C C . ALA A 1 106 ? 8.376 -3.430 -5.807 1.00 85.56 106 ALA A C 1
ATOM 832 O O . ALA A 1 106 ? 8.900 -3.952 -6.792 1.00 85.56 106 ALA A O 1
ATOM 833 N N . GLN A 1 107 ? 7.494 -2.429 -5.940 1.00 84.81 107 GLN A N 1
ATOM 834 C CA . GLN A 1 107 ? 7.102 -1.886 -7.247 1.00 84.81 107 GLN A CA 1
ATOM 835 C C . GLN A 1 107 ? 8.261 -1.209 -7.985 1.00 84.81 107 GLN A C 1
ATOM 837 O O . GLN A 1 107 ? 8.344 -1.324 -9.210 1.00 84.81 107 GLN A O 1
ATOM 842 N N . ARG A 1 108 ? 9.141 -0.497 -7.269 1.00 84.44 108 ARG A N 1
ATOM 843 C CA . ARG A 1 108 ? 10.330 0.122 -7.868 1.00 84.44 108 ARG A CA 1
ATOM 844 C C . ARG A 1 108 ? 11.308 -0.922 -8.390 1.00 84.44 108 ARG A C 1
ATOM 846 O O . ARG A 1 108 ? 11.719 -0.815 -9.541 1.00 84.44 108 ARG A O 1
ATOM 853 N N . GLU A 1 109 ? 11.606 -1.946 -7.597 1.00 86.94 109 GLU A N 1
ATOM 854 C CA . GLU A 1 109 ? 12.474 -3.052 -8.015 1.00 86.94 109 GLU A CA 1
ATOM 855 C C . GLU A 1 109 ? 11.910 -3.778 -9.246 1.00 86.94 109 GLU A C 1
ATOM 857 O O . GLU A 1 109 ? 12.631 -4.048 -10.205 1.00 86.94 109 GLU A O 1
ATOM 862 N N . ASP A 1 110 ? 10.599 -4.041 -9.280 1.00 83.31 110 ASP A N 1
ATOM 863 C CA . ASP A 1 110 ? 9.934 -4.626 -10.450 1.00 83.31 110 ASP A CA 1
ATOM 864 C C . ASP A 1 110 ? 10.011 -3.734 -11.694 1.00 83.31 110 ASP A C 1
ATOM 866 O O . ASP A 1 110 ? 10.190 -4.234 -12.809 1.00 83.31 110 ASP A O 1
ATOM 870 N N . ALA A 1 111 ? 9.853 -2.420 -11.529 1.00 84.69 111 ALA A N 1
ATOM 871 C CA . ALA A 1 111 ? 9.951 -1.471 -12.629 1.00 84.69 111 ALA A CA 1
ATOM 872 C C . ALA A 1 111 ? 11.385 -1.387 -13.174 1.00 84.69 111 ALA A C 1
ATOM 874 O O . ALA A 1 111 ? 11.572 -1.370 -14.391 1.00 84.69 111 ALA A O 1
ATOM 875 N N . GLU A 1 112 ? 12.388 -1.380 -12.297 1.00 85.94 112 GLU A N 1
ATOM 876 C CA . GLU A 1 112 ? 13.807 -1.395 -12.666 1.00 85.94 112 GLU A CA 1
ATOM 877 C C . GLU A 1 112 ? 14.162 -2.690 -13.414 1.00 85.94 112 GLU A C 1
ATOM 879 O O . GLU A 1 112 ? 14.664 -2.617 -14.538 1.00 85.94 112 GLU A O 1
ATOM 884 N N . ARG A 1 113 ? 13.750 -3.858 -12.895 1.00 87.12 113 ARG A N 1
ATOM 885 C CA . ARG A 1 113 ? 13.907 -5.159 -13.574 1.00 87.12 113 ARG A CA 1
ATOM 886 C C . ARG A 1 113 ? 13.290 -5.178 -14.974 1.00 87.12 113 ARG A C 1
ATOM 888 O O . ARG A 1 113 ? 13.886 -5.702 -15.914 1.00 87.12 113 ARG A O 1
ATOM 895 N N . LYS A 1 114 ? 12.092 -4.606 -15.143 1.00 85.88 114 LYS A N 1
ATOM 896 C CA . LYS A 1 114 ? 11.432 -4.513 -16.459 1.00 85.88 114 LYS A CA 1
ATOM 897 C C . LYS A 1 114 ? 12.191 -3.600 -17.418 1.00 85.88 114 LYS A C 1
ATOM 899 O O . LYS A 1 114 ? 12.385 -3.980 -18.569 1.00 85.88 114 LYS A O 1
ATOM 904 N N . ARG A 1 115 ? 12.651 -2.437 -16.946 1.00 83.38 115 ARG A N 1
ATOM 905 C CA . ARG A 1 115 ? 13.440 -1.486 -17.750 1.00 83.38 115 ARG A CA 1
ATOM 906 C C . ARG A 1 115 ? 14.758 -2.109 -18.217 1.00 83.38 115 ARG A C 1
ATOM 908 O O . ARG A 1 115 ? 15.165 -1.880 -19.352 1.00 83.38 115 ARG A O 1
ATOM 915 N N . GLU A 1 116 ? 15.426 -2.891 -17.372 1.00 86.31 116 GLU A N 1
ATOM 916 C CA . GLU A 1 116 ? 16.640 -3.630 -17.749 1.00 86.31 116 GLU A CA 1
ATOM 917 C C . GLU A 1 116 ? 16.346 -4.711 -18.794 1.00 86.31 116 GLU A C 1
ATOM 919 O O . GLU A 1 116 ? 16.992 -4.742 -19.840 1.00 86.31 116 GLU A O 1
ATOM 924 N N . ALA A 1 117 ? 15.303 -5.518 -18.583 1.00 86.94 117 ALA A N 1
ATOM 925 C CA . ALA A 1 117 ? 14.896 -6.542 -19.543 1.00 86.94 117 ALA A CA 1
ATOM 926 C C . ALA A 1 117 ? 14.506 -5.959 -20.917 1.00 86.94 117 ALA A C 1
ATOM 928 O O . ALA A 1 117 ? 14.781 -6.570 -21.950 1.00 86.94 117 ALA A O 1
ATOM 929 N N . GLU A 1 118 ? 13.873 -4.783 -20.953 1.00 85.56 118 GLU A N 1
ATOM 930 C CA . GLU A 1 118 ? 13.561 -4.067 -22.197 1.00 85.56 118 GLU A CA 1
ATOM 931 C C . GLU A 1 118 ? 14.822 -3.557 -22.904 1.00 85.56 118 GLU A C 1
ATOM 933 O O . GLU A 1 118 ? 14.946 -3.723 -24.119 1.00 85.56 118 GLU A O 1
ATOM 938 N N . LYS A 1 119 ? 15.788 -3.000 -22.159 1.00 86.44 119 LYS A N 1
ATOM 939 C CA . LYS A 1 119 ? 17.084 -2.573 -22.715 1.00 86.44 119 LYS A CA 1
ATOM 940 C C . LYS A 1 119 ? 17.863 -3.746 -23.305 1.00 86.44 119 LYS A C 1
ATOM 942 O O . LYS A 1 119 ? 18.430 -3.605 -24.386 1.00 86.44 119 LYS A O 1
ATOM 947 N N . ASP A 1 120 ? 17.862 -4.895 -22.637 1.00 82.81 120 ASP A N 1
ATOM 948 C CA . ASP A 1 120 ? 18.541 -6.101 -23.116 1.00 82.81 120 ASP A CA 1
ATOM 949 C C . ASP A 1 120 ? 17.873 -6.692 -24.360 1.00 82.81 120 ASP A C 1
ATOM 951 O O . ASP A 1 120 ? 18.561 -7.178 -25.258 1.00 82.81 120 ASP A O 1
ATOM 955 N N . ARG A 1 121 ? 16.540 -6.613 -24.456 1.00 79.06 121 ARG A N 1
ATOM 956 C CA . ARG A 1 121 ? 15.801 -6.992 -25.671 1.00 79.06 121 ARG A CA 1
ATOM 957 C C . ARG A 1 121 ? 16.086 -6.057 -26.839 1.00 79.06 121 ARG A C 1
ATOM 959 O O . ARG A 1 121 ? 16.203 -6.539 -27.953 1.00 79.06 121 ARG A O 1
ATOM 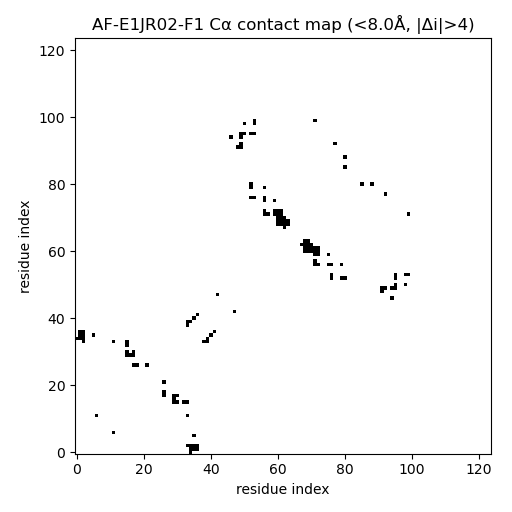966 N N . ALA A 1 122 ? 16.213 -4.754 -26.594 1.00 76.94 122 ALA A N 1
ATOM 967 C CA . ALA A 1 122 ? 16.507 -3.769 -27.635 1.00 76.94 122 ALA A CA 1
ATOM 968 C C . ALA A 1 122 ? 17.957 -3.835 -28.157 1.00 76.94 122 ALA A C 1
ATOM 970 O O . ALA A 1 122 ? 18.261 -3.244 -29.189 1.00 76.94 122 ALA A O 1
ATOM 971 N N . ARG A 1 123 ? 18.860 -4.515 -27.437 1.00 74.94 123 ARG A N 1
ATOM 972 C CA . ARG A 1 123 ? 20.269 -4.711 -27.819 1.00 74.94 123 ARG A CA 1
ATOM 973 C C . ARG A 1 123 ? 20.530 -5.992 -28.625 1.00 74.94 123 ARG A C 1
ATOM 975 O O . ARG A 1 123 ? 21.659 -6.168 -29.077 1.00 74.94 123 ARG A O 1
ATOM 982 N N . ARG A 1 124 ? 19.542 -6.882 -28.756 1.00 59.16 124 ARG A N 1
ATOM 983 C CA . ARG A 1 124 ? 19.613 -8.118 -29.553 1.00 59.16 124 ARG A CA 1
ATOM 984 C C . ARG A 1 124 ? 18.964 -7.914 -30.913 1.00 59.16 124 ARG A C 1
ATOM 986 O O . ARG A 1 124 ? 19.477 -8.525 -31.871 1.00 59.16 124 ARG A O 1
#

InterPro domains:
  IPR014915 Bacteriophage TLS, TfmB [PF08809] (42-91)

Nearest PDB structures (foldseek):
  3q23-assembly1_A  TM=2.312E-01  e=5.837E+00  Enquatro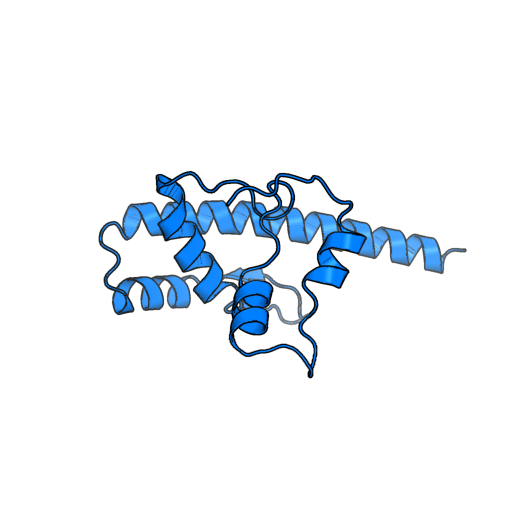virus N4

Secondary structure (DSSP, 8-state):
----S---HHHHHHHT---TT--HHHHHHHHT----TTTS----GGGHHHHHHHHHHTT-EEE-TTS-EEEE-HHHHHHHHHHTT-S-HHHHHHHHHHHHHHHHHHHHHHHHHHHHHHHHHHT-